Protein AF-A0A7C6ER08-F1 (afdb_monomer_lite)

pLDDT: mean 78.77, std 17.39, range [44.28, 97.62]

Foldseek 3Di:
DDPVVVVVVVVVVVVVVVVVVPDDPDPLLVVLVVVVVVLVVQVFPFPVVPVCCVCPVVNWDWQDKDKCQDDDLVVQQVPFFQLDGDDSVRCCPVVVDGFIKMKIKTKDFPAKDWDWDFDQDPVRDGPDDTDTDIKTWMKMKIFMDGPRTTHDIDIDSIDIVCCCVVRSGPRD

Sequence (172 aa):
MDEKRLIFLFFLSILIFFWSLSCLPSPEIKQAKVYEAQLLSLQPEPEGKVLPLVEKEWKFELLRVENIKEFSAQEIKALLPRGIRFSEEEIKTIFVEPGKYKVLVYLKEIGASAATTGEITDLGLSATKDTAYTVRHYSLIRLVFKEEKLIHSRVWPRLDSSQLAEGVIRLK

Radius of gyration: 22.82 Å; chains: 1; bounding box: 58×61×39 Å

Structure (mmCIF, N/CA/C/O backbone):
data_AF-A0A7C6ER08-F1
#
_entry.id   AF-A0A7C6ER08-F1
#
loop_
_atom_site.group_PDB
_atom_site.id
_atom_site.type_symbol
_atom_site.label_atom_id
_atom_site.label_alt_id
_atom_site.label_comp_id
_atom_site.label_asym_id
_atom_site.label_entity_id
_atom_site.label_seq_id
_atom_site.pdbx_PDB_ins_code
_atom_site.Cartn_x
_atom_site.Cartn_y
_atom_site.Cartn_z
_atom_site.occupancy
_atom_site.B_iso_or_equiv
_atom_site.auth_seq_id
_atom_site.auth_comp_id
_atom_site.auth_asym_id
_atom_site.auth_atom_id
_atom_site.pdbx_PDB_model_num
ATOM 1 N N . MET A 1 1 ? 40.226 43.084 -10.248 1.00 54.31 1 MET A N 1
ATOM 2 C CA . MET A 1 1 ? 39.712 41.712 -10.048 1.00 54.31 1 MET A CA 1
ATOM 3 C C . MET A 1 1 ? 40.584 40.807 -10.900 1.00 54.31 1 MET A C 1
ATOM 5 O O . MET A 1 1 ? 40.591 40.998 -12.106 1.00 54.31 1 MET A O 1
ATOM 9 N N . ASP A 1 2 ? 41.407 39.956 -10.283 1.00 63.72 2 ASP A N 1
ATOM 10 C CA . ASP A 1 2 ? 42.467 39.221 -10.989 1.00 63.72 2 ASP A CA 1
ATOM 11 C C . ASP A 1 2 ? 41.914 38.125 -11.904 1.00 63.72 2 ASP A C 1
ATOM 13 O O . ASP A 1 2 ? 41.108 37.295 -11.483 1.00 63.72 2 ASP A O 1
ATOM 17 N N . GLU A 1 3 ? 42.418 38.080 -13.135 1.00 67.62 3 GLU A N 1
ATOM 18 C CA . GLU A 1 3 ? 42.051 37.138 -14.202 1.00 67.62 3 GLU A CA 1
ATOM 19 C C . GLU A 1 3 ? 42.133 35.664 -13.746 1.00 67.62 3 GLU A C 1
ATOM 21 O O . GLU A 1 3 ? 41.277 34.839 -14.064 1.00 67.62 3 GLU A O 1
ATOM 26 N N . LYS A 1 4 ? 43.093 35.353 -12.864 1.00 68.88 4 LYS A N 1
ATOM 27 C CA . LYS A 1 4 ? 43.274 34.024 -12.253 1.00 68.88 4 LYS A CA 1
ATOM 28 C C . LYS A 1 4 ? 42.121 33.613 -11.327 1.00 68.88 4 LYS A C 1
ATOM 30 O O . LYS A 1 4 ? 41.791 32.432 -11.254 1.00 68.88 4 LYS A O 1
ATOM 35 N N . ARG A 1 5 ? 41.486 34.568 -10.634 1.00 64.75 5 ARG A N 1
ATOM 36 C CA . ARG A 1 5 ? 40.320 34.300 -9.770 1.00 64.75 5 ARG A CA 1
ATOM 37 C C . ARG A 1 5 ? 39.063 34.034 -10.594 1.00 64.75 5 ARG A C 1
ATOM 39 O O . ARG A 1 5 ? 38.247 33.216 -10.186 1.00 64.75 5 ARG A O 1
ATOM 46 N N . LEU A 1 6 ? 38.936 34.674 -11.758 1.00 65.75 6 LEU A N 1
ATOM 47 C CA . LEU A 1 6 ? 37.810 34.461 -12.668 1.00 65.75 6 LEU A CA 1
ATOM 48 C C . LEU A 1 6 ? 37.833 33.043 -13.260 1.00 65.75 6 LEU A C 1
ATOM 50 O O . LEU A 1 6 ? 36.817 32.354 -13.252 1.00 65.75 6 LEU A O 1
ATOM 54 N N . ILE A 1 7 ? 39.014 32.580 -13.685 1.00 71.75 7 ILE A N 1
ATOM 55 C CA . ILE A 1 7 ? 39.216 31.229 -14.229 1.00 71.75 7 ILE A CA 1
ATOM 56 C C . ILE A 1 7 ? 38.956 30.165 -13.153 1.00 71.75 7 ILE A C 1
ATOM 58 O O . ILE A 1 7 ? 38.250 29.192 -13.406 1.00 71.75 7 ILE A O 1
ATOM 62 N N . PHE A 1 8 ? 39.454 30.365 -11.928 1.00 72.38 8 PHE A N 1
ATOM 63 C CA . PHE A 1 8 ? 39.222 29.435 -10.818 1.00 72.38 8 PHE A CA 1
ATOM 64 C C . PHE A 1 8 ? 37.732 29.304 -10.456 1.00 72.38 8 PHE A C 1
ATOM 66 O O . PHE A 1 8 ? 37.236 28.192 -10.280 1.00 72.38 8 PHE A O 1
ATOM 73 N N . LEU A 1 9 ? 36.997 30.422 -10.403 1.00 69.06 9 LEU A N 1
ATOM 74 C CA . LEU A 1 9 ? 35.551 30.415 -10.148 1.00 69.06 9 LEU A CA 1
ATOM 75 C C . LEU A 1 9 ? 34.769 29.738 -11.284 1.00 69.06 9 LEU A C 1
ATOM 77 O O . LEU A 1 9 ? 33.803 29.023 -11.020 1.00 69.06 9 LEU A O 1
ATOM 81 N N . PHE A 1 10 ? 35.215 29.898 -12.532 1.00 70.25 10 PHE A N 1
ATOM 82 C CA . PHE A 1 10 ? 34.612 29.240 -13.689 1.00 70.25 10 PHE A CA 1
ATOM 83 C C . PHE A 1 10 ? 34.783 27.713 -13.629 1.00 70.25 10 PHE A C 1
ATOM 85 O O . PHE A 1 10 ? 33.795 26.985 -13.726 1.00 70.25 10 PHE A O 1
ATOM 92 N N . PHE A 1 11 ? 35.994 27.214 -13.351 1.00 70.06 11 PHE A N 1
ATOM 93 C CA . PHE A 1 11 ? 36.241 25.775 -13.184 1.00 70.06 11 PHE A CA 1
ATOM 94 C C . PHE A 1 11 ? 35.502 25.176 -11.979 1.00 70.06 11 PHE A C 1
ATOM 96 O O . PHE A 1 11 ? 34.956 24.079 -12.088 1.00 70.06 11 PHE A O 1
ATOM 103 N N . LEU A 1 12 ? 35.414 25.903 -10.859 1.00 70.81 12 LEU A N 1
ATOM 104 C CA . LEU A 1 12 ? 34.654 25.468 -9.684 1.00 70.81 12 LEU A CA 1
ATOM 105 C C . LEU A 1 12 ? 33.152 25.350 -9.996 1.00 70.81 12 LEU A C 1
ATOM 107 O O . LEU A 1 12 ? 32.513 24.385 -9.582 1.00 70.81 12 LEU A O 1
ATOM 111 N N . SER A 1 13 ? 32.597 26.282 -10.781 1.00 65.62 13 SER A N 1
ATOM 112 C CA . SER A 1 13 ? 31.192 26.233 -11.208 1.00 65.62 13 SER A CA 1
ATOM 113 C C . SER A 1 13 ? 30.892 25.044 -12.129 1.00 65.62 13 SER A C 1
ATOM 115 O O . SER A 1 13 ? 29.871 24.382 -11.955 1.00 65.62 13 SER A O 1
ATOM 117 N N . ILE A 1 14 ? 31.813 24.704 -13.040 1.00 64.62 14 ILE A N 1
ATOM 118 C CA . ILE A 1 14 ? 31.691 23.541 -13.932 1.00 64.62 14 ILE A CA 1
ATOM 119 C C . ILE A 1 14 ? 31.772 22.240 -13.126 1.00 64.62 14 ILE A C 1
ATOM 121 O O . ILE A 1 14 ? 30.984 21.326 -13.358 1.00 64.62 14 ILE A O 1
ATOM 125 N N . LEU A 1 15 ? 32.666 22.165 -12.137 1.00 59.47 15 LEU A N 1
ATOM 126 C CA . LEU A 1 15 ? 32.810 20.985 -11.281 1.00 59.47 15 LEU A CA 1
ATOM 127 C C . LEU A 1 15 ? 31.540 20.723 -10.446 1.00 59.47 15 LEU A C 1
ATOM 129 O O . LEU A 1 15 ? 31.085 19.584 -10.352 1.00 59.47 15 LEU A O 1
ATOM 133 N N . ILE A 1 16 ? 30.921 21.779 -9.904 1.00 59.28 16 ILE A N 1
ATOM 134 C CA . ILE A 1 16 ? 29.646 21.703 -9.164 1.00 59.28 16 ILE A CA 1
ATOM 135 C C . ILE A 1 16 ? 28.483 21.322 -10.102 1.00 59.28 16 ILE A C 1
ATOM 137 O O . ILE A 1 16 ? 27.582 20.566 -9.723 1.00 59.28 16 ILE A O 1
ATOM 141 N N . PHE A 1 17 ? 28.514 21.787 -11.353 1.00 54.84 17 PHE A N 1
ATOM 142 C CA . PHE A 1 17 ? 27.508 21.446 -12.360 1.00 54.84 17 PHE A CA 1
ATOM 143 C C . PHE A 1 17 ? 27.593 19.968 -12.788 1.00 54.84 17 PHE A C 1
ATOM 145 O O . PHE A 1 17 ? 26.574 19.287 -12.880 1.00 54.84 17 PHE A O 1
ATOM 152 N N . PHE A 1 18 ? 28.801 19.417 -12.945 1.00 53.66 18 PHE A N 1
ATOM 153 C CA . PHE A 1 18 ? 28.992 17.989 -13.236 1.00 53.66 18 PHE A CA 1
ATOM 154 C C . PHE A 1 18 ? 28.652 17.074 -12.047 1.00 53.66 18 PHE A C 1
ATOM 156 O O . PHE A 1 18 ? 28.148 15.966 -12.244 1.00 53.66 18 PHE A O 1
ATOM 163 N N . TRP A 1 19 ? 28.846 17.538 -10.808 1.00 46.78 19 TRP A N 1
ATOM 164 C CA . TRP A 1 19 ? 28.430 16.793 -9.612 1.00 46.78 19 TRP A CA 1
ATOM 165 C C . TRP A 1 19 ? 26.909 16.733 -9.424 1.00 46.78 19 TRP A C 1
ATOM 167 O O . TRP A 1 19 ? 26.396 15.737 -8.918 1.00 46.78 19 TRP A O 1
ATOM 177 N N . SER A 1 20 ? 26.166 17.743 -9.881 1.00 45.75 20 SER A N 1
ATOM 178 C CA . SER A 1 20 ? 24.700 17.767 -9.760 1.00 45.75 20 SER A CA 1
ATOM 179 C C . SER A 1 20 ? 23.959 17.015 -10.877 1.00 45.75 20 SER A C 1
ATOM 181 O O . SER A 1 20 ? 22.818 16.601 -10.667 1.00 45.75 20 SER A O 1
ATOM 183 N N . LEU A 1 21 ? 24.594 16.749 -12.026 1.00 47.94 21 LEU A N 1
ATOM 184 C CA . LEU A 1 21 ? 23.986 15.957 -13.111 1.00 47.94 21 LEU A CA 1
ATOM 185 C C . LEU A 1 21 ? 23.957 14.440 -12.847 1.00 47.94 21 LEU A C 1
ATOM 187 O O . LEU A 1 21 ? 23.163 13.730 -13.462 1.00 47.94 21 LEU A O 1
ATOM 191 N N . SER A 1 22 ? 24.776 13.938 -11.920 1.00 44.28 22 SER A N 1
ATOM 192 C CA . SER A 1 22 ? 24.941 12.493 -11.678 1.00 44.28 22 SER A CA 1
ATOM 193 C C . SER A 1 22 ? 23.855 11.862 -10.790 1.00 44.28 22 SER A C 1
ATOM 195 O O . SER A 1 22 ? 23.951 10.688 -10.448 1.00 44.28 22 SER A O 1
ATOM 197 N N . CYS A 1 23 ? 22.816 12.611 -10.405 1.00 49.84 23 CYS A N 1
ATOM 198 C CA . CYS A 1 23 ? 21.791 12.135 -9.468 1.00 49.84 23 CYS A CA 1
ATOM 199 C C . CYS A 1 23 ? 20.363 12.484 -9.919 1.00 49.84 23 CYS A C 1
ATOM 201 O O . CYS A 1 23 ? 19.509 12.867 -9.119 1.00 49.84 23 CYS A O 1
ATOM 203 N N . LEU A 1 24 ? 20.084 12.387 -11.224 1.00 53.97 24 LEU A N 1
ATOM 204 C CA . LEU A 1 24 ? 18.708 12.438 -11.717 1.00 53.97 24 LEU A CA 1
ATOM 205 C C . LEU A 1 24 ? 18.005 11.125 -11.331 1.00 53.97 24 LEU A C 1
ATOM 207 O O . LEU A 1 24 ? 18.399 10.069 -11.826 1.00 53.97 24 LEU A O 1
ATOM 211 N N . PRO A 1 25 ? 16.974 11.156 -10.463 1.00 59.72 25 PRO A N 1
ATOM 212 C CA . PRO A 1 25 ? 16.245 9.947 -10.109 1.00 59.72 25 PRO A CA 1
ATOM 213 C C . PRO A 1 25 ? 15.624 9.353 -11.370 1.00 59.72 25 PRO A C 1
ATOM 215 O O . PRO A 1 25 ? 15.134 10.101 -12.230 1.00 59.72 25 PRO A O 1
ATOM 218 N N . SER A 1 26 ? 15.643 8.022 -11.468 1.00 67.94 26 SER A N 1
ATOM 219 C CA . SER A 1 26 ? 15.041 7.318 -12.598 1.00 67.94 26 SER A CA 1
ATOM 220 C C . SER A 1 26 ? 13.581 7.769 -12.784 1.00 67.94 26 SER A C 1
ATOM 222 O O . SER A 1 26 ? 12.917 8.143 -11.806 1.00 67.94 26 SER A O 1
ATOM 224 N N . PRO A 1 27 ? 13.053 7.769 -14.023 1.00 74.38 27 PRO A N 1
ATOM 225 C CA . PRO A 1 27 ? 11.665 8.155 -14.293 1.00 74.38 27 PRO A CA 1
ATOM 226 C C . PRO A 1 27 ? 10.652 7.434 -13.387 1.00 74.38 27 PRO A C 1
ATOM 228 O O . PRO A 1 27 ? 9.697 8.041 -12.909 1.00 74.38 27 PRO A O 1
ATOM 231 N N . GLU A 1 28 ? 10.936 6.171 -13.070 1.00 72.50 28 GLU A N 1
ATOM 232 C CA . GLU A 1 28 ? 10.194 5.312 -12.142 1.00 72.50 28 GLU A CA 1
ATOM 233 C C . GLU A 1 28 ? 10.067 5.926 -10.737 1.00 72.50 28 GLU A C 1
ATOM 235 O O . GLU A 1 28 ? 8.967 6.043 -10.195 1.00 72.50 28 GLU A O 1
ATOM 240 N N . ILE A 1 29 ? 11.181 6.393 -10.163 1.00 74.69 29 ILE A N 1
ATOM 241 C CA . ILE A 1 29 ? 11.210 7.013 -8.830 1.00 74.69 29 ILE A CA 1
ATOM 242 C C . ILE A 1 29 ? 10.439 8.337 -8.836 1.00 74.69 29 ILE A C 1
ATOM 244 O O . ILE A 1 29 ? 9.749 8.655 -7.867 1.00 74.69 29 ILE A O 1
ATOM 248 N N . LYS A 1 30 ? 10.524 9.115 -9.923 1.00 82.25 30 LYS A N 1
ATOM 249 C CA . LYS A 1 30 ? 9.749 10.360 -10.056 1.00 82.25 30 LYS A CA 1
ATOM 250 C C . LYS A 1 30 ? 8.249 10.076 -10.078 1.00 82.25 30 LYS A C 1
ATOM 252 O O . LYS A 1 30 ? 7.499 10.756 -9.386 1.00 82.25 30 LYS A O 1
ATOM 257 N N . GLN A 1 31 ? 7.820 9.062 -10.824 1.00 85.75 31 GLN A N 1
ATOM 258 C CA . GLN A 1 31 ? 6.411 8.693 -10.920 1.00 85.75 31 GLN A CA 1
ATOM 259 C C . GLN A 1 31 ? 5.861 8.142 -9.598 1.00 85.75 31 GLN A C 1
ATOM 261 O O . GLN A 1 31 ? 4.764 8.511 -9.189 1.00 85.75 31 GLN A O 1
ATOM 266 N N . ALA A 1 32 ? 6.638 7.333 -8.879 1.00 86.38 32 ALA A N 1
ATOM 267 C CA . ALA A 1 32 ? 6.243 6.839 -7.564 1.00 86.38 32 ALA A CA 1
ATOM 268 C C . ALA A 1 32 ? 5.983 7.966 -6.551 1.00 86.38 32 ALA A C 1
ATOM 270 O O . ALA A 1 32 ? 5.011 7.901 -5.801 1.00 86.38 32 ALA A O 1
ATOM 271 N N . LYS A 1 33 ? 6.792 9.034 -6.583 1.00 87.69 33 LYS A N 1
ATOM 272 C CA . LYS A 1 33 ? 6.562 10.235 -5.764 1.00 87.69 33 LYS A CA 1
ATOM 273 C C . LYS A 1 33 ? 5.263 10.958 -6.125 1.00 87.69 33 LYS A C 1
ATOM 275 O O . LYS A 1 33 ? 4.625 11.524 -5.245 1.00 87.69 33 LYS A O 1
ATOM 280 N N . VAL A 1 34 ? 4.864 10.941 -7.399 1.00 91.12 34 VAL A N 1
ATOM 281 C CA . VAL A 1 34 ? 3.572 11.504 -7.828 1.00 91.12 34 VAL A CA 1
ATOM 282 C C . VAL A 1 34 ? 2.421 10.697 -7.231 1.00 91.12 34 VAL A C 1
ATOM 284 O O . VAL A 1 34 ? 1.520 11.296 -6.649 1.00 91.12 34 VAL A O 1
ATOM 287 N N . TYR A 1 35 ? 2.479 9.361 -7.294 1.00 93.81 35 TYR A N 1
ATOM 288 C CA . TYR A 1 35 ? 1.467 8.508 -6.658 1.00 93.81 35 TYR A CA 1
ATOM 289 C C . TYR A 1 35 ? 1.394 8.752 -5.150 1.00 93.81 35 TYR A C 1
ATOM 291 O O . TYR A 1 35 ? 0.305 8.892 -4.603 1.00 93.81 35 TYR A O 1
ATOM 299 N N . GLU A 1 36 ? 2.544 8.845 -4.481 1.00 93.88 36 GLU A N 1
ATOM 300 C CA . GLU A 1 36 ? 2.619 9.109 -3.043 1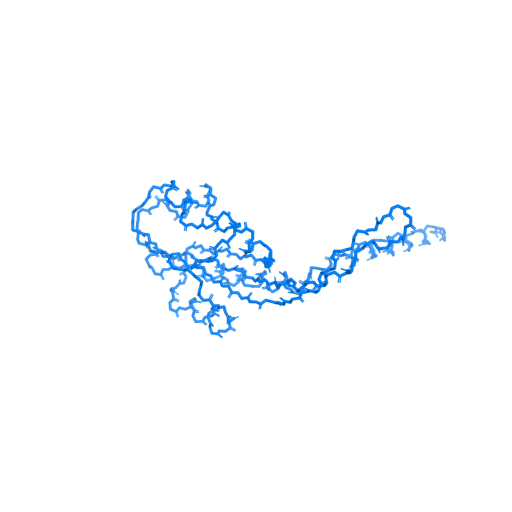.00 93.88 36 GLU A CA 1
ATOM 301 C C . GLU A 1 36 ? 1.976 10.452 -2.676 1.00 93.88 36 GLU A C 1
ATOM 303 O O . GLU A 1 36 ? 1.097 10.495 -1.817 1.00 93.88 36 GLU A O 1
ATOM 308 N N . ALA A 1 37 ? 2.338 11.535 -3.370 1.00 94.25 37 ALA A N 1
ATOM 309 C CA . ALA A 1 37 ? 1.770 12.860 -3.129 1.00 94.25 37 ALA A CA 1
ATOM 310 C C . ALA A 1 37 ? 0.253 12.901 -3.381 1.00 94.25 37 ALA A C 1
ATOM 312 O O . ALA A 1 37 ? -0.494 13.490 -2.598 1.00 94.25 37 ALA A O 1
ATOM 313 N N . GLN A 1 38 ? -0.217 12.248 -4.448 1.00 94.62 38 GLN A N 1
ATOM 314 C CA . GLN A 1 38 ? -1.643 12.185 -4.763 1.00 94.62 38 GLN A CA 1
ATOM 315 C C . GLN A 1 38 ? -2.414 11.370 -3.722 1.00 94.62 38 GLN A C 1
ATOM 317 O O . GLN A 1 38 ? -3.446 11.832 -3.242 1.00 94.62 38 GLN A O 1
ATOM 322 N N . LEU A 1 39 ? -1.902 10.212 -3.300 1.00 96.31 39 LEU A N 1
ATOM 323 C CA . LEU A 1 39 ? -2.538 9.404 -2.256 1.00 96.31 39 LEU A CA 1
ATOM 324 C C . LEU A 1 39 ? -2.568 10.116 -0.902 1.00 96.31 39 LEU A C 1
ATOM 326 O O . LEU A 1 39 ? -3.569 10.013 -0.200 1.00 96.31 39 LEU A O 1
ATOM 330 N N . LEU A 1 40 ? -1.522 10.872 -0.554 1.00 94.94 40 LEU A N 1
ATOM 331 C CA . LEU A 1 40 ? -1.521 11.722 0.639 1.00 94.94 40 LEU A CA 1
ATOM 332 C C . LEU A 1 40 ? -2.596 12.813 0.556 1.00 94.94 40 LEU A C 1
ATOM 334 O O . LEU A 1 40 ? -3.302 13.045 1.531 1.00 94.94 40 LEU A O 1
ATOM 338 N N . SER A 1 41 ? -2.780 13.441 -0.612 1.00 94.69 41 SER A N 1
ATOM 339 C CA . SER A 1 41 ? -3.834 14.452 -0.810 1.00 94.69 41 SER A CA 1
ATOM 340 C C . SER A 1 41 ? -5.258 13.885 -0.767 1.00 94.69 41 SER A C 1
ATOM 342 O O . SER A 1 41 ? -6.210 14.628 -0.552 1.00 94.69 41 SER A O 1
ATOM 344 N N . LEU A 1 42 ? -5.403 12.570 -0.952 1.00 94.69 42 LEU A N 1
ATOM 345 C CA . LEU A 1 42 ? -6.672 11.850 -0.876 1.00 94.69 42 LEU A CA 1
ATOM 346 C C . LEU A 1 42 ? -6.947 11.302 0.530 1.00 94.69 42 LEU A C 1
ATOM 348 O O . LEU A 1 42 ? -7.826 10.465 0.695 1.00 94.69 42 LEU A O 1
ATOM 352 N N . GLN A 1 43 ? -6.212 11.723 1.557 1.00 94.81 43 GLN A N 1
ATOM 353 C CA . GLN A 1 43 ? -6.513 11.355 2.938 1.00 94.81 43 GLN A CA 1
ATOM 354 C C . GLN A 1 43 ? -7.286 12.500 3.618 1.00 94.81 43 GLN A C 1
ATOM 356 O O . GLN A 1 43 ? -6.734 13.597 3.710 1.00 94.81 43 GLN A O 1
ATOM 361 N N . PRO A 1 44 ? -8.527 12.300 4.123 1.00 95.25 44 PRO A N 1
ATOM 362 C CA . PRO A 1 44 ? -9.326 11.070 4.161 1.00 95.25 44 PRO A CA 1
ATOM 363 C C . PRO A 1 44 ? -10.488 11.037 3.146 1.00 95.25 44 PRO A C 1
ATOM 365 O O . PRO A 1 44 ? -11.604 11.468 3.437 1.00 95.25 44 PRO A O 1
ATOM 368 N N . GLU A 1 45 ? -10.259 10.457 1.972 1.00 97.56 45 GLU A N 1
ATOM 369 C CA . GLU A 1 45 ? -11.272 10.237 0.931 1.00 97.56 45 GLU A CA 1
ATOM 370 C C . GLU A 1 45 ? -11.829 8.804 0.965 1.00 97.56 45 GLU A C 1
ATOM 372 O O . GLU A 1 45 ? -11.152 7.880 1.432 1.00 97.56 45 GLU A O 1
ATOM 377 N N . PRO A 1 46 ? -13.063 8.584 0.475 1.00 96.94 46 PRO A N 1
ATOM 378 C CA . PRO A 1 46 ? -13.692 7.271 0.490 1.00 96.94 46 PRO A CA 1
ATOM 379 C C . PRO A 1 46 ? -13.077 6.308 -0.532 1.00 96.94 46 PRO A C 1
ATOM 381 O O . PRO A 1 46 ? -12.592 6.711 -1.595 1.00 96.94 46 PRO A O 1
ATOM 384 N N . GLU A 1 47 ? -13.199 5.010 -0.251 1.00 94.62 47 GLU A N 1
ATOM 385 C CA . GLU A 1 47 ? -12.749 3.912 -1.117 1.00 94.62 47 GLU A CA 1
ATOM 386 C C . GLU A 1 47 ? -13.222 4.084 -2.571 1.00 94.62 47 GLU A C 1
ATOM 388 O O . GLU A 1 47 ? -12.425 3.985 -3.504 1.00 94.62 47 GLU A O 1
ATOM 393 N N . GLY A 1 48 ? -14.491 4.459 -2.767 1.00 94.56 48 GLY A N 1
ATOM 394 C CA . GLY A 1 48 ? -15.085 4.662 -4.092 1.00 94.56 48 GLY A CA 1
ATOM 395 C C . GLY A 1 48 ? -14.439 5.766 -4.941 1.00 94.56 48 GLY A C 1
ATOM 396 O O . GLY A 1 48 ? -14.635 5.773 -6.153 1.00 94.56 48 GLY A O 1
ATOM 397 N N . LYS A 1 49 ? -13.658 6.676 -4.345 1.00 94.94 49 LYS A N 1
ATOM 398 C CA . LYS A 1 49 ? -12.881 7.702 -5.064 1.00 94.94 49 LYS A CA 1
ATOM 399 C C . LYS A 1 49 ? -11.433 7.267 -5.282 1.00 94.94 49 LYS A C 1
ATOM 401 O O . LYS A 1 49 ? -10.867 7.521 -6.340 1.00 94.94 49 LYS A O 1
ATOM 406 N N . VAL A 1 50 ? -10.840 6.601 -4.291 1.00 96.50 50 VAL A N 1
ATOM 407 C CA . VAL A 1 50 ? -9.423 6.213 -4.311 1.00 96.50 50 VAL A CA 1
ATOM 408 C C . VAL A 1 50 ? -9.174 5.015 -5.229 1.00 96.50 50 VAL A C 1
ATOM 410 O O . VAL A 1 50 ? -8.225 5.035 -6.011 1.00 96.50 50 VAL A O 1
ATOM 413 N N . LEU A 1 51 ? -10.007 3.972 -5.172 1.00 96.69 51 LEU A N 1
ATOM 414 C CA . LEU A 1 51 ? -9.735 2.741 -5.923 1.00 96.69 51 LEU A CA 1
ATOM 415 C C . LEU A 1 51 ? -9.828 2.900 -7.443 1.00 96.69 51 LEU A C 1
ATOM 417 O O . LEU A 1 51 ? -8.934 2.397 -8.118 1.00 96.69 51 LEU A O 1
ATOM 421 N N . PRO A 1 52 ? -10.806 3.627 -8.024 1.00 96.56 52 PRO A N 1
ATOM 422 C CA . PRO A 1 52 ? -10.836 3.831 -9.472 1.00 96.56 52 PRO A CA 1
ATOM 423 C C . PRO A 1 52 ? -9.575 4.514 -10.009 1.00 96.56 52 PRO A C 1
ATOM 425 O O . PRO A 1 52 ? -9.096 4.148 -11.081 1.00 96.56 52 PRO A O 1
ATOM 428 N N . LEU A 1 53 ? -9.011 5.457 -9.250 1.00 96.12 53 LEU A N 1
ATOM 429 C CA . LEU A 1 53 ? -7.755 6.118 -9.593 1.00 96.12 53 LEU A CA 1
ATOM 430 C C . LEU A 1 53 ? -6.597 5.108 -9.631 1.00 96.12 53 LEU A C 1
ATOM 432 O O . LEU A 1 53 ? -5.861 5.036 -10.613 1.00 96.12 53 LEU A O 1
ATOM 436 N N . VAL A 1 54 ? -6.470 4.272 -8.599 1.00 96.31 54 VAL A N 1
ATOM 437 C CA . VAL A 1 54 ? -5.390 3.278 -8.497 1.00 96.31 54 VAL A CA 1
ATOM 438 C C . VAL A 1 54 ? -5.537 2.166 -9.545 1.00 96.31 54 VAL A C 1
ATOM 440 O O . VAL A 1 54 ? -4.578 1.834 -10.244 1.00 96.31 54 VAL A O 1
ATOM 443 N N . GLU A 1 55 ? -6.739 1.617 -9.696 1.00 95.88 55 GLU A N 1
ATOM 444 C CA . GLU A 1 55 ? -7.005 0.436 -10.523 1.00 95.88 55 GLU A CA 1
ATOM 445 C C . GLU A 1 55 ? -7.188 0.766 -12.005 1.00 95.88 55 GLU A C 1
ATOM 447 O O . GLU A 1 55 ? -6.674 0.055 -12.865 1.00 95.88 55 GLU A O 1
ATOM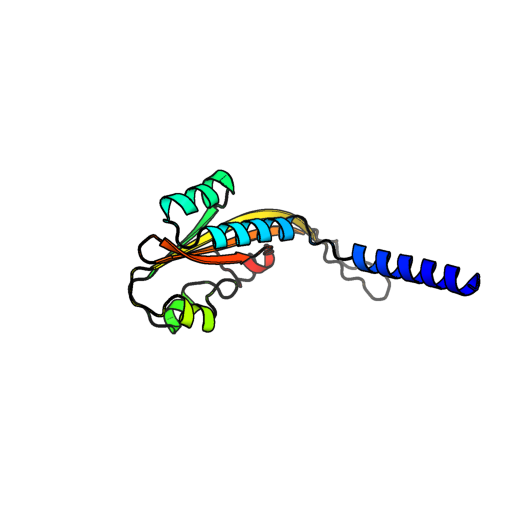 452 N N . LYS A 1 56 ? -7.916 1.839 -12.337 1.00 93.38 56 LYS A N 1
ATOM 453 C CA . LYS A 1 56 ? -8.283 2.144 -13.730 1.00 93.38 56 LYS A CA 1
ATOM 454 C C . LYS A 1 56 ? -7.343 3.157 -14.356 1.00 93.38 56 LYS A C 1
ATOM 456 O O . LYS A 1 56 ? -6.848 2.929 -15.459 1.00 93.38 56 LYS A O 1
ATOM 461 N N . GLU A 1 57 ? -7.093 4.267 -13.667 1.00 93.38 57 GLU A N 1
ATOM 462 C CA . GLU A 1 57 ? -6.254 5.335 -14.218 1.00 93.38 57 GLU A CA 1
ATOM 463 C C . GLU A 1 57 ? -4.774 4.957 -14.150 1.00 93.38 57 GLU A C 1
ATOM 465 O O . GLU A 1 57 ? -4.059 5.029 -15.152 1.00 93.38 57 GLU A O 1
ATOM 470 N N . TRP A 1 58 ? -4.309 4.493 -12.988 1.00 94.38 58 TRP A N 1
ATOM 471 C CA . TRP A 1 58 ? -2.911 4.109 -12.804 1.00 94.38 58 TRP A CA 1
ATOM 472 C C . TRP A 1 58 ? -2.625 2.659 -13.182 1.00 94.38 58 TRP A C 1
ATOM 474 O O . TRP A 1 58 ? -1.450 2.323 -13.349 1.00 94.38 58 TRP A O 1
ATOM 484 N N . LYS A 1 59 ? -3.659 1.835 -13.400 1.00 94.06 59 LYS A N 1
ATOM 485 C CA . LYS A 1 59 ? -3.547 0.437 -13.849 1.00 94.06 59 LYS A CA 1
ATOM 486 C C . LYS A 1 59 ? -2.721 -0.434 -12.903 1.00 94.06 59 LYS A C 1
ATOM 488 O O . LYS A 1 59 ? -1.903 -1.234 -13.351 1.00 94.06 59 LYS A O 1
ATOM 493 N N . PHE A 1 60 ? -2.873 -0.224 -11.600 1.00 94.00 60 PHE A N 1
ATOM 494 C CA . PHE A 1 60 ? -2.346 -1.160 -10.620 1.00 94.00 60 PHE A CA 1
ATOM 495 C C . PHE A 1 60 ? -3.283 -2.359 -10.478 1.00 94.00 60 PHE A C 1
ATOM 497 O O . PHE A 1 60 ? -4.503 -2.213 -10.448 1.00 94.00 60 PHE A O 1
ATOM 504 N N . GLU A 1 61 ? -2.698 -3.538 -10.328 1.00 92.69 61 GLU A N 1
ATOM 505 C CA . GLU A 1 61 ? -3.418 -4.783 -10.105 1.00 92.69 61 GLU A CA 1
ATOM 506 C C . GLU A 1 61 ? -3.513 -5.072 -8.610 1.00 92.69 61 GLU A C 1
ATOM 508 O O . GLU A 1 61 ? -2.541 -4.915 -7.864 1.00 92.69 61 GLU A O 1
ATOM 513 N N . LEU A 1 62 ? -4.699 -5.479 -8.157 1.00 93.25 62 LEU A N 1
ATOM 514 C CA . LEU A 1 62 ? -4.919 -5.846 -6.766 1.00 93.25 62 LEU A CA 1
ATOM 515 C C . LEU A 1 62 ? -4.208 -7.162 -6.461 1.00 93.25 62 LEU A C 1
ATOM 517 O O . LEU A 1 62 ? -4.493 -8.194 -7.061 1.00 93.25 62 LEU A O 1
ATOM 521 N N . LEU A 1 63 ? -3.314 -7.119 -5.482 1.00 89.69 63 LEU A N 1
ATOM 522 C CA . LEU A 1 63 ? -2.482 -8.247 -5.099 1.00 89.69 63 LEU A CA 1
ATOM 523 C C . LEU A 1 63 ? -2.960 -8.922 -3.813 1.00 89.69 63 LEU A C 1
ATOM 525 O O . LEU A 1 63 ? -2.835 -10.135 -3.662 1.00 89.69 63 LEU A O 1
ATOM 529 N N . ARG A 1 64 ? -3.460 -8.144 -2.849 1.00 89.81 64 ARG A N 1
ATOM 530 C CA . ARG A 1 64 ? -3.903 -8.668 -1.551 1.00 89.81 64 ARG A CA 1
ATOM 531 C C . ARG A 1 64 ? -4.955 -7.775 -0.914 1.00 89.81 64 ARG A C 1
ATOM 533 O O . ARG A 1 64 ? -4.858 -6.552 -0.986 1.00 89.81 64 ARG A O 1
ATOM 540 N N . VAL A 1 65 ? -5.899 -8.414 -0.229 1.00 93.50 65 VAL A N 1
ATOM 541 C CA . VAL A 1 65 ? -6.939 -7.779 0.583 1.00 93.50 65 VAL A CA 1
ATOM 542 C C . VAL A 1 65 ? -6.917 -8.408 1.966 1.00 93.50 65 VAL A C 1
ATOM 544 O O . VAL A 1 65 ? -7.063 -9.620 2.080 1.00 93.50 65 VAL A O 1
ATOM 547 N N . GLU A 1 66 ? -6.788 -7.593 3.005 1.00 92.81 66 GLU A N 1
ATOM 548 C CA . GLU A 1 66 ? -6.919 -8.035 4.394 1.00 92.81 66 GLU A CA 1
ATOM 549 C C . GLU A 1 66 ? -7.975 -7.177 5.090 1.00 92.81 66 GLU A C 1
ATOM 551 O O . GLU A 1 66 ? -7.883 -5.949 5.095 1.00 92.81 66 GLU A O 1
ATOM 556 N N . ASN A 1 67 ? -8.982 -7.813 5.684 1.00 92.69 67 ASN A N 1
ATOM 557 C CA . ASN A 1 67 ? -10.002 -7.127 6.475 1.00 92.69 67 ASN A CA 1
ATOM 558 C C . ASN A 1 67 ? -9.722 -7.380 7.956 1.00 92.69 67 ASN A C 1
ATOM 560 O O . ASN A 1 67 ? -9.755 -8.519 8.418 1.00 92.69 67 ASN A O 1
ATOM 564 N N . ILE A 1 68 ? -9.458 -6.314 8.698 1.00 89.31 68 ILE A N 1
ATOM 565 C CA . ILE A 1 68 ? -9.058 -6.340 10.101 1.00 89.31 68 ILE A CA 1
ATOM 566 C C . ILE A 1 68 ? -10.220 -5.794 10.926 1.00 89.31 68 ILE A C 1
ATOM 568 O O . ILE A 1 68 ? -10.642 -4.654 10.739 1.00 89.31 68 ILE A O 1
ATOM 572 N N . LYS A 1 69 ? -10.758 -6.623 11.822 1.00 77.81 69 LYS A N 1
ATOM 573 C CA . LYS A 1 69 ? -11.820 -6.217 12.753 1.00 77.81 69 LYS A CA 1
ATOM 574 C C . LYS A 1 69 ? -11.250 -5.964 14.143 1.00 77.81 69 LYS A C 1
ATOM 576 O O . LYS A 1 69 ? -11.446 -4.886 14.679 1.00 77.81 69 LYS A O 1
ATOM 581 N N . GLU A 1 70 ? -10.503 -6.927 14.677 1.00 67.69 70 GLU A N 1
ATOM 582 C CA . GLU A 1 70 ? -9.819 -6.837 15.969 1.00 67.69 70 GLU A CA 1
ATOM 583 C C . GLU A 1 70 ? -8.612 -7.779 15.935 1.00 67.69 70 GLU A C 1
ATOM 585 O O . GLU A 1 70 ? -8.799 -8.970 15.709 1.00 67.69 70 GLU A O 1
ATOM 590 N N . PHE A 1 71 ? -7.395 -7.258 16.112 1.00 69.50 71 PHE A N 1
ATOM 591 C CA . PHE A 1 71 ? -6.163 -8.051 16.201 1.00 69.50 71 PHE A CA 1
ATOM 592 C C . PHE A 1 71 ? -5.119 -7.319 17.050 1.00 69.50 71 PHE A C 1
ATOM 594 O O . PHE A 1 71 ? -5.086 -6.089 17.114 1.00 69.50 71 PHE A O 1
ATOM 601 N N . SER A 1 72 ? -4.239 -8.084 17.685 1.00 78.94 72 SER A N 1
ATOM 602 C CA . SER A 1 72 ? -3.074 -7.579 18.407 1.00 78.94 72 SER A CA 1
ATOM 603 C C . SER A 1 72 ? -2.009 -7.016 17.453 1.00 78.94 72 SER A C 1
ATOM 605 O O . SER A 1 72 ? -1.922 -7.382 16.279 1.00 78.94 72 SER A O 1
ATOM 607 N N . ALA A 1 73 ? -1.115 -6.165 17.966 1.00 81.38 73 ALA A N 1
ATOM 608 C CA . ALA A 1 73 ? -0.006 -5.618 17.177 1.00 81.38 73 ALA A CA 1
ATOM 609 C C . ALA A 1 73 ? 0.890 -6.708 16.548 1.00 81.38 73 ALA A C 1
ATOM 611 O O . ALA A 1 73 ? 1.424 -6.522 15.453 1.00 81.38 73 ALA A O 1
ATOM 612 N N . GLN A 1 74 ? 1.048 -7.857 17.216 1.00 83.62 74 GLN A N 1
ATOM 613 C CA . GLN A 1 74 ? 1.824 -8.984 16.688 1.00 83.62 74 GLN A CA 1
ATOM 614 C C . GLN A 1 74 ? 1.164 -9.611 15.459 1.00 83.62 74 GLN A C 1
ATOM 616 O O . GLN A 1 74 ? 1.852 -9.888 14.476 1.00 83.62 74 GLN A O 1
ATOM 621 N N . GLU A 1 75 ? -0.154 -9.781 15.487 1.00 85.50 75 GLU A N 1
ATOM 622 C CA . GLU A 1 75 ? -0.915 -10.309 14.355 1.00 85.50 75 GLU A CA 1
ATOM 623 C C . GLU A 1 75 ? -0.862 -9.341 13.170 1.00 85.50 75 GLU A C 1
ATOM 625 O O . GLU A 1 75 ? -0.531 -9.764 12.064 1.00 85.50 75 GLU A O 1
ATOM 630 N N . ILE A 1 76 ? -1.039 -8.032 13.400 1.00 87.69 76 ILE A N 1
ATOM 631 C CA . ILE A 1 76 ? -0.938 -7.009 12.341 1.00 87.69 76 ILE A CA 1
ATOM 632 C C . ILE A 1 76 ? 0.442 -7.037 11.665 1.00 87.69 76 ILE A C 1
ATOM 634 O O . ILE A 1 76 ? 0.552 -6.946 10.440 1.00 87.69 76 ILE A O 1
ATOM 638 N N . LYS A 1 77 ? 1.514 -7.221 12.446 1.00 86.31 77 LYS A N 1
ATOM 639 C CA . LYS A 1 77 ? 2.889 -7.329 11.932 1.00 86.31 77 LYS A CA 1
ATOM 640 C C . LYS A 1 77 ? 3.108 -8.577 11.066 1.00 86.31 77 LYS A C 1
ATOM 642 O O . LYS A 1 77 ? 4.013 -8.573 10.227 1.00 86.31 77 LYS A O 1
ATOM 647 N N . ALA A 1 78 ? 2.318 -9.630 11.276 1.00 86.62 78 ALA A N 1
ATOM 648 C CA . ALA A 1 78 ? 2.405 -10.903 10.564 1.00 86.62 78 ALA A CA 1
ATOM 649 C C . ALA A 1 78 ? 1.485 -10.997 9.331 1.00 86.62 78 ALA A C 1
ATOM 651 O O . ALA A 1 78 ? 1.699 -11.881 8.504 1.00 86.62 78 ALA A O 1
ATOM 652 N N . LEU A 1 79 ? 0.509 -10.089 9.176 1.00 86.62 79 LEU A N 1
ATOM 653 C CA . LEU A 1 79 ? -0.446 -10.088 8.053 1.00 86.62 79 LEU A CA 1
ATOM 654 C C . LEU A 1 79 ? 0.230 -9.999 6.681 1.00 86.62 79 LEU A C 1
ATOM 656 O O . LEU A 1 79 ? -0.213 -10.606 5.709 1.00 86.62 79 LEU A O 1
ATOM 660 N N . LEU A 1 80 ? 1.293 -9.203 6.595 1.00 86.31 80 LEU A N 1
ATOM 661 C CA . LEU A 1 80 ? 1.957 -8.877 5.341 1.00 86.31 80 LEU A CA 1
ATOM 662 C C . LEU A 1 80 ? 3.381 -9.460 5.294 1.00 86.31 80 LEU A C 1
ATOM 664 O O . LEU A 1 80 ? 4.053 -9.549 6.327 1.00 86.31 80 LEU A O 1
ATOM 668 N N . PRO A 1 81 ? 3.889 -9.814 4.098 1.00 83.62 81 PRO A N 1
ATOM 669 C CA . PRO A 1 81 ? 5.271 -10.250 3.917 1.00 83.62 81 PRO A CA 1
ATOM 670 C C . PRO A 1 81 ? 6.295 -9.238 4.444 1.00 83.62 81 PRO A C 1
ATOM 672 O O . PRO A 1 81 ? 6.058 -8.029 4.434 1.00 83.62 81 PRO A O 1
ATOM 675 N N . ARG A 1 82 ? 7.479 -9.719 4.850 1.00 81.56 82 ARG A N 1
ATOM 676 C CA . ARG A 1 82 ? 8.521 -8.903 5.505 1.00 81.56 82 ARG A CA 1
ATOM 677 C C . ARG A 1 82 ? 8.883 -7.621 4.749 1.00 81.56 82 ARG A C 1
ATOM 679 O O . ARG A 1 82 ? 9.121 -6.619 5.415 1.00 81.56 82 ARG A O 1
ATOM 686 N N . GLY A 1 83 ? 8.911 -7.639 3.415 1.00 82.19 83 GLY A N 1
ATOM 687 C CA . GLY A 1 83 ? 9.258 -6.462 2.606 1.00 82.19 83 GLY A CA 1
ATOM 688 C C . GLY A 1 83 ? 8.212 -5.339 2.609 1.00 82.19 83 GLY A C 1
ATOM 689 O O . GLY A 1 83 ? 8.550 -4.195 2.317 1.00 82.19 83 GLY A O 1
ATOM 690 N N . ILE A 1 84 ? 6.958 -5.649 2.958 1.00 87.56 84 ILE A N 1
ATOM 691 C CA . ILE A 1 84 ? 5.817 -4.720 2.859 1.00 87.56 84 ILE A CA 1
ATOM 692 C C . ILE A 1 84 ? 4.940 -4.688 4.117 1.00 87.56 84 ILE A C 1
ATOM 694 O O . ILE A 1 84 ? 3.840 -4.132 4.099 1.00 87.56 84 ILE A O 1
ATOM 698 N N . ARG A 1 85 ? 5.398 -5.294 5.217 1.00 90.56 85 ARG A N 1
ATOM 699 C CA . ARG A 1 85 ? 4.687 -5.297 6.501 1.00 90.56 85 ARG A CA 1
ATOM 700 C C . ARG A 1 85 ? 4.685 -3.937 7.174 1.00 90.56 85 ARG A C 1
ATOM 702 O O . ARG A 1 85 ? 5.452 -3.046 6.813 1.00 90.56 85 ARG A O 1
ATOM 709 N N . PHE A 1 86 ? 3.800 -3.781 8.148 1.00 92.62 86 PHE A N 1
ATOM 710 C CA . PHE A 1 86 ? 3.764 -2.578 8.964 1.00 92.62 86 PHE A CA 1
ATOM 711 C C . PHE A 1 86 ? 4.965 -2.536 9.916 1.00 92.62 86 PHE A C 1
ATOM 713 O O . PHE A 1 86 ? 5.341 -3.564 10.494 1.00 92.62 86 PHE A O 1
ATOM 720 N N . SER A 1 87 ? 5.580 -1.362 10.062 1.00 92.31 87 SER A N 1
ATOM 721 C CA . SER A 1 87 ? 6.534 -1.111 11.146 1.00 92.31 87 SER A CA 1
ATOM 722 C C . SER A 1 87 ? 5.803 -1.016 12.488 1.00 92.31 87 SER A C 1
ATOM 724 O O . SER A 1 87 ? 4.580 -0.890 12.537 1.00 92.31 87 SER A O 1
ATOM 726 N N . GLU A 1 88 ? 6.531 -1.086 13.599 1.00 91.31 88 GLU A N 1
ATOM 727 C CA . GLU A 1 88 ? 5.902 -0.978 14.921 1.00 91.31 88 GLU A CA 1
ATOM 728 C C . GLU A 1 88 ? 5.286 0.407 15.145 1.00 91.31 88 GLU A C 1
ATOM 730 O O . GLU A 1 88 ? 4.228 0.525 15.760 1.00 91.31 88 GLU A O 1
ATOM 735 N N . GLU A 1 89 ? 5.910 1.444 14.592 1.00 92.75 89 GLU A N 1
ATOM 736 C CA . GLU A 1 89 ? 5.436 2.826 14.603 1.00 92.75 89 GLU A CA 1
ATOM 737 C C . GLU A 1 89 ? 4.179 2.988 13.747 1.00 92.75 89 GLU A C 1
ATOM 739 O O . GLU A 1 89 ? 3.211 3.601 14.195 1.00 92.75 89 GLU A O 1
ATOM 744 N N . GLU A 1 90 ? 4.154 2.396 12.547 1.00 93.56 90 GLU A N 1
ATOM 745 C CA . GLU A 1 90 ? 2.955 2.375 11.703 1.00 93.56 90 GLU A CA 1
ATOM 746 C C . GLU A 1 90 ? 1.797 1.693 12.437 1.00 93.56 90 GLU A C 1
ATOM 748 O O . GLU A 1 90 ? 0.694 2.231 12.462 1.00 93.56 90 GLU A O 1
ATOM 753 N N . ILE A 1 91 ? 2.043 0.557 13.100 1.00 92.94 91 ILE A N 1
ATOM 754 C CA . ILE A 1 91 ? 0.991 -0.156 13.837 1.00 92.94 91 ILE A CA 1
ATOM 755 C C . ILE A 1 91 ? 0.420 0.723 14.952 1.00 92.94 91 ILE A C 1
ATOM 757 O O . ILE A 1 91 ? -0.795 0.881 15.060 1.00 92.94 91 ILE A O 1
ATOM 761 N N . LYS A 1 92 ? 1.307 1.342 15.738 1.00 91.00 92 LYS A N 1
ATOM 762 C CA . LYS A 1 92 ? 0.948 2.246 16.837 1.00 91.00 92 LYS A CA 1
ATOM 763 C C . LYS A 1 92 ? 0.284 3.539 16.388 1.00 91.00 92 LYS A C 1
ATOM 765 O O . LYS A 1 92 ? -0.253 4.218 17.244 1.00 91.00 92 LYS A O 1
ATOM 770 N N . THR A 1 93 ? 0.356 3.908 15.112 1.00 92.44 93 THR A N 1
ATOM 771 C CA . THR A 1 93 ? -0.221 5.164 14.605 1.00 92.44 93 THR A CA 1
ATOM 772 C C . THR A 1 93 ? -1.525 4.909 13.856 1.00 92.44 93 THR A C 1
ATOM 774 O O . THR A 1 93 ? -2.495 5.638 14.025 1.00 92.44 93 THR A O 1
ATOM 777 N N . ILE A 1 94 ? -1.564 3.851 13.045 1.00 93.00 94 ILE A N 1
ATOM 778 C CA . ILE A 1 94 ? -2.687 3.532 12.158 1.00 93.00 94 ILE A CA 1
ATOM 779 C C . ILE A 1 94 ? -3.799 2.801 12.917 1.00 93.00 94 ILE A C 1
ATOM 781 O O . ILE A 1 94 ? -4.971 3.072 12.682 1.00 93.00 94 ILE A O 1
ATOM 785 N N . PHE A 1 95 ? -3.444 1.891 13.832 1.00 91.12 95 PHE A N 1
ATOM 786 C CA . PHE A 1 95 ? -4.389 0.985 14.499 1.00 91.12 95 PHE A CA 1
ATOM 787 C C . PHE A 1 95 ? -4.596 1.329 15.985 1.00 91.12 95 PHE A C 1
ATOM 789 O O . PHE A 1 95 ? -4.833 0.443 16.800 1.00 91.12 95 PHE A O 1
ATOM 796 N N . VAL A 1 96 ? -4.484 2.613 16.352 1.00 86.88 96 VAL A N 1
ATOM 797 C CA . VAL A 1 96 ? -4.678 3.097 17.739 1.00 86.88 96 VAL A CA 1
ATOM 798 C C . VAL A 1 96 ? -6.094 2.835 18.234 1.00 86.88 96 VAL A C 1
ATOM 800 O O . VAL A 1 96 ? -6.310 2.432 19.373 1.00 86.88 96 VAL A O 1
ATOM 803 N N . GLU A 1 97 ? -7.064 3.120 17.374 1.00 87.75 97 GLU A N 1
ATOM 804 C CA . GLU A 1 97 ? -8.477 3.079 17.714 1.00 87.75 97 GLU A CA 1
ATOM 805 C C . GLU A 1 97 ? -9.118 1.797 17.173 1.00 87.75 97 GLU A C 1
ATOM 807 O O . GLU A 1 97 ? -8.823 1.401 16.038 1.00 87.75 97 GLU A O 1
ATOM 812 N N . PRO A 1 98 ? -10.049 1.177 17.914 1.00 86.75 98 PRO A N 1
ATOM 813 C CA . PRO A 1 98 ? -10.829 0.065 17.388 1.00 86.75 98 PRO A CA 1
ATOM 814 C C . PRO A 1 98 ? -11.668 0.513 16.180 1.00 86.75 98 PRO A C 1
ATOM 816 O O . PRO A 1 98 ? -12.064 1.677 16.067 1.00 86.75 98 PRO A O 1
ATOM 819 N N . GLY A 1 99 ? -11.930 -0.410 15.257 1.00 88.75 99 GLY A N 1
ATOM 820 C CA . GLY A 1 99 ? -12.724 -0.140 14.059 1.00 88.75 99 GLY A CA 1
ATOM 821 C C . GLY A 1 99 ? -12.493 -1.165 12.957 1.00 88.75 99 GLY A C 1
ATOM 822 O O . GLY A 1 99 ? -11.627 -2.033 13.063 1.00 88.75 99 GLY A O 1
ATOM 823 N N . LYS A 1 100 ? -13.268 -1.061 11.876 1.00 92.50 100 LYS A N 1
ATOM 824 C CA . LYS A 1 100 ? -13.100 -1.911 10.694 1.00 92.50 100 LYS A CA 1
ATOM 825 C C . LYS A 1 100 ? -12.025 -1.327 9.794 1.00 92.50 100 LYS A C 1
ATOM 827 O O . LYS A 1 100 ? -12.231 -0.287 9.164 1.00 92.50 100 LYS A O 1
ATOM 832 N N . TYR A 1 101 ? -10.902 -2.025 9.702 1.00 95.00 101 TYR A N 1
ATOM 833 C CA . TYR A 1 101 ? -9.822 -1.682 8.792 1.00 95.00 101 TYR A CA 1
ATOM 834 C C . TYR A 1 101 ? -9.822 -2.607 7.577 1.00 95.00 101 TYR A C 1
ATOM 836 O O . TYR A 1 101 ? -10.104 -3.802 7.672 1.00 95.00 101 TYR A O 1
ATOM 844 N N . LYS A 1 102 ? -9.451 -2.056 6.427 1.00 95.69 102 LYS A N 1
ATOM 845 C CA . LYS A 1 102 ? -9.229 -2.796 5.187 1.00 95.69 102 LYS A CA 1
ATOM 846 C C . LYS A 1 102 ? -7.880 -2.393 4.620 1.00 95.69 102 LYS A C 1
ATOM 848 O O . LYS A 1 102 ? -7.643 -1.222 4.334 1.00 95.69 102 LYS A O 1
ATOM 853 N N . VAL A 1 103 ? -6.986 -3.362 4.485 1.00 95.62 103 VAL A N 1
ATOM 854 C CA . VAL A 1 103 ? -5.656 -3.174 3.911 1.00 95.62 103 VAL A CA 1
ATOM 855 C C . VAL A 1 103 ? -5.657 -3.747 2.505 1.00 95.62 103 VAL A C 1
ATOM 857 O O . VAL A 1 103 ? -6.013 -4.907 2.301 1.00 95.62 103 VAL A O 1
ATOM 860 N N . LEU A 1 104 ? -5.243 -2.934 1.541 1.00 96.06 104 LEU A N 1
ATOM 861 C CA . LEU A 1 104 ? -5.126 -3.318 0.142 1.00 96.06 104 LEU A CA 1
ATOM 862 C C . LEU A 1 104 ? -3.678 -3.168 -0.299 1.00 96.06 104 LEU A C 1
ATOM 864 O O . LEU A 1 104 ? -3.045 -2.149 -0.024 1.00 96.06 104 LEU A O 1
ATOM 868 N N . VAL A 1 105 ? -3.157 -4.181 -0.982 1.00 94.88 105 VAL A N 1
ATOM 869 C CA . VAL A 1 105 ? -1.842 -4.128 -1.618 1.00 94.88 105 VAL A CA 1
ATOM 870 C C . VAL A 1 105 ? -2.028 -4.260 -3.115 1.00 94.88 105 VAL A C 1
ATOM 872 O O . VAL A 1 105 ? -2.693 -5.181 -3.577 1.00 94.88 105 VAL A O 1
ATOM 875 N N . TYR A 1 106 ? -1.405 -3.354 -3.850 1.00 94.12 106 TYR A N 1
ATOM 876 C CA . TYR A 1 106 ? -1.480 -3.229 -5.293 1.00 94.12 106 TYR A CA 1
ATOM 877 C C . TYR A 1 106 ? -0.089 -3.327 -5.906 1.00 94.12 106 TYR A C 1
ATOM 879 O O . TYR A 1 106 ? 0.871 -2.830 -5.321 1.00 94.12 106 TYR A O 1
ATOM 887 N N . LEU A 1 107 ? 0.017 -3.917 -7.093 1.00 91.81 107 LEU A N 1
ATOM 888 C CA . LEU A 1 107 ? 1.269 -4.093 -7.823 1.00 91.81 107 LEU A CA 1
ATOM 889 C C . LEU A 1 107 ? 1.130 -3.577 -9.257 1.00 91.81 107 LEU A C 1
ATOM 891 O O . LEU A 1 107 ? 0.083 -3.719 -9.879 1.00 91.81 107 LEU A O 1
ATOM 895 N N . LYS A 1 108 ? 2.200 -2.999 -9.799 1.00 90.56 108 LYS A N 1
ATOM 896 C CA . LYS A 1 108 ? 2.288 -2.610 -11.207 1.00 90.56 108 LYS A CA 1
ATOM 897 C C . LYS A 1 108 ? 3.679 -2.898 -11.740 1.00 90.56 108 LYS A C 1
ATOM 899 O O . LYS A 1 108 ? 4.656 -2.454 -11.145 1.00 90.56 108 LYS A O 1
ATOM 904 N N . GLU A 1 109 ? 3.781 -3.598 -12.865 1.00 87.81 109 GLU A N 1
ATOM 905 C CA . GLU A 1 109 ? 5.050 -3.724 -13.590 1.00 87.81 109 GLU A CA 1
ATOM 906 C C . GLU A 1 109 ? 5.422 -2.357 -14.189 1.00 87.81 109 GLU A C 1
ATOM 908 O O . GLU A 1 109 ? 4.612 -1.717 -14.862 1.00 87.81 109 GLU A O 1
ATOM 913 N N . ILE A 1 110 ? 6.629 -1.877 -13.890 1.00 85.81 110 ILE A N 1
ATOM 914 C CA . ILE A 1 110 ? 7.135 -0.564 -14.328 1.00 85.81 110 ILE A CA 1
ATOM 915 C C . ILE A 1 110 ? 8.265 -0.682 -15.352 1.00 85.81 110 ILE A C 1
ATOM 917 O O . ILE A 1 110 ? 8.617 0.313 -15.980 1.00 85.81 110 ILE A O 1
ATOM 921 N N . GLY A 1 111 ? 8.801 -1.886 -15.558 1.00 81.88 111 GLY A N 1
ATOM 922 C CA . GLY A 1 111 ? 9.809 -2.151 -16.574 1.00 81.88 111 GLY A CA 1
ATOM 923 C C . GLY A 1 111 ? 10.541 -3.465 -16.343 1.00 81.88 111 GLY A C 1
ATOM 924 O O . GLY A 1 111 ? 10.215 -4.234 -15.442 1.00 81.88 111 GLY A O 1
ATOM 925 N N . ALA A 1 112 ? 11.570 -3.704 -17.148 1.00 78.94 112 ALA A N 1
ATOM 926 C CA . ALA A 1 112 ? 12.480 -4.823 -16.978 1.00 78.94 112 ALA A CA 1
ATOM 927 C C . ALA A 1 112 ? 13.892 -4.423 -17.419 1.00 78.94 112 ALA A C 1
ATOM 929 O O . ALA A 1 112 ? 14.056 -3.604 -18.323 1.00 78.94 112 ALA A O 1
ATOM 930 N N . SER A 1 113 ? 14.907 -5.010 -16.794 1.00 74.81 113 SER A N 1
ATOM 931 C CA . SER A 1 113 ? 16.309 -4.868 -17.177 1.00 74.81 113 SER A CA 1
ATOM 932 C C . SER A 1 113 ? 16.935 -6.233 -17.439 1.00 74.81 113 SER A C 1
ATOM 934 O O . SER A 1 113 ? 16.548 -7.243 -16.851 1.00 74.81 113 SER A O 1
ATOM 936 N N . ALA A 1 114 ? 17.895 -6.277 -18.359 1.00 67.62 114 ALA A N 1
ATOM 937 C CA . ALA A 1 114 ? 18.759 -7.436 -18.515 1.00 67.62 114 ALA A CA 1
ATOM 938 C C . ALA A 1 114 ? 19.894 -7.329 -17.493 1.00 67.62 114 ALA A C 1
ATOM 940 O O . ALA A 1 114 ? 20.571 -6.303 -17.428 1.00 67.62 114 ALA A O 1
ATOM 941 N N . ALA A 1 115 ? 20.087 -8.379 -16.704 1.00 62.06 115 ALA A N 1
ATOM 942 C CA . ALA A 1 115 ? 21.225 -8.522 -15.817 1.00 62.06 115 ALA A CA 1
ATOM 943 C C . ALA A 1 115 ? 22.084 -9.694 -16.297 1.00 62.06 115 ALA A C 1
ATOM 945 O O . ALA A 1 115 ? 21.570 -10.749 -16.682 1.00 62.06 115 ALA A O 1
ATOM 946 N N . THR A 1 116 ? 23.396 -9.486 -16.275 1.00 56.47 116 THR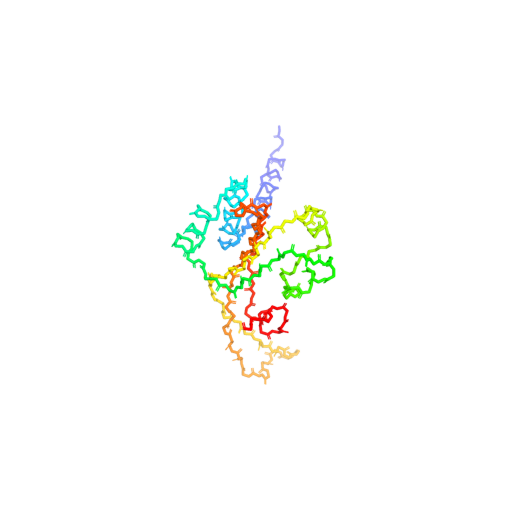 A N 1
ATOM 947 C CA . THR A 1 116 ? 24.395 -10.483 -16.656 1.00 56.47 116 THR A CA 1
ATOM 948 C C . THR A 1 116 ? 25.293 -10.704 -15.449 1.00 56.47 116 THR A C 1
ATOM 950 O O . THR A 1 116 ? 25.984 -9.782 -15.018 1.00 56.47 116 THR A O 1
ATOM 953 N N . THR A 1 117 ? 25.278 -11.901 -14.870 1.00 55.31 117 THR A N 1
ATOM 954 C CA . THR A 1 117 ? 26.297 -12.315 -13.899 1.00 55.31 117 THR A CA 1
ATOM 955 C C . THR A 1 117 ? 27.432 -12.983 -14.661 1.00 55.31 117 THR A C 1
ATOM 957 O O . THR A 1 117 ? 27.289 -14.113 -15.121 1.00 55.31 117 THR A O 1
ATOM 960 N N . GLY A 1 118 ? 28.549 -12.272 -14.800 1.00 48.75 118 GLY A N 1
ATOM 961 C CA . GLY A 1 118 ? 29.819 -12.844 -15.235 1.00 48.75 118 GLY A CA 1
ATOM 962 C C . GLY A 1 118 ? 30.796 -12.851 -14.063 1.00 48.75 118 GLY A C 1
ATOM 963 O O . GLY A 1 118 ? 31.037 -11.805 -13.462 1.00 48.75 118 GLY A O 1
ATOM 964 N N . GLU A 1 119 ? 31.360 -14.010 -13.720 1.00 44.38 119 GLU A N 1
ATOM 965 C CA . GLU A 1 119 ? 32.571 -14.056 -12.896 1.00 44.38 119 GLU A CA 1
ATOM 966 C C . GLU A 1 119 ? 33.770 -13.739 -13.795 1.00 44.38 119 GLU A C 1
ATOM 968 O O . GLU A 1 119 ? 34.102 -14.493 -14.715 1.00 44.38 119 GLU A O 1
ATOM 973 N N . ILE A 1 120 ? 34.418 -12.601 -13.540 1.00 48.81 120 ILE A N 1
ATOM 974 C CA . ILE A 1 120 ? 35.710 -12.275 -14.141 1.00 48.81 120 ILE A CA 1
ATOM 975 C C . ILE A 1 120 ? 36.762 -12.925 -13.247 1.00 48.81 120 ILE A C 1
ATOM 977 O O . ILE A 1 120 ? 36.948 -12.513 -12.105 1.00 48.81 120 ILE A O 1
ATOM 981 N N . THR A 1 121 ? 37.426 -13.965 -13.747 1.00 50.25 121 THR A N 1
ATOM 982 C CA . THR A 1 121 ? 38.607 -14.508 -13.064 1.00 50.25 121 THR A CA 1
ATOM 983 C C . THR A 1 121 ? 39.756 -13.497 -13.139 1.00 50.25 121 THR A C 1
ATOM 985 O O . THR A 1 121 ? 39.816 -12.709 -14.085 1.00 50.25 121 THR A O 1
ATOM 988 N N . ASP A 1 122 ? 40.703 -13.541 -12.196 1.00 46.84 122 ASP A N 1
ATOM 989 C CA . ASP A 1 122 ? 41.859 -12.619 -12.107 1.00 46.84 122 ASP A CA 1
ATOM 990 C C . ASP A 1 122 ? 42.755 -12.571 -13.371 1.00 46.84 122 ASP A C 1
ATOM 992 O O . ASP A 1 122 ? 43.665 -11.750 -13.467 1.00 46.84 122 ASP A O 1
ATOM 996 N N . LEU A 1 123 ? 42.499 -13.428 -14.366 1.00 51.34 123 LEU A N 1
ATOM 997 C CA . LEU A 1 123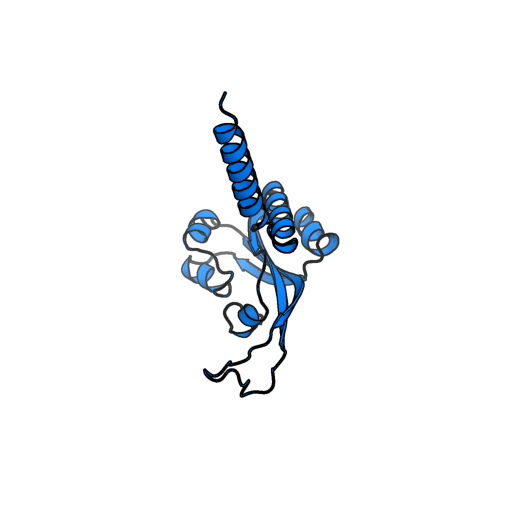 ? 43.182 -13.474 -15.663 1.00 51.34 123 LEU A CA 1
ATOM 998 C C . LEU A 1 123 ? 42.378 -12.841 -16.818 1.00 51.34 123 LEU A C 1
ATOM 1000 O O . LEU A 1 123 ? 42.790 -12.943 -17.972 1.00 51.34 123 LEU A O 1
ATOM 1004 N N . GLY A 1 124 ? 41.232 -12.207 -16.547 1.00 48.41 124 GLY A N 1
ATOM 1005 C CA . GLY A 1 124 ? 40.409 -11.544 -17.569 1.00 48.41 124 GLY A CA 1
ATOM 1006 C C . GLY A 1 124 ? 39.686 -12.497 -18.530 1.00 48.41 124 GLY A C 1
ATOM 1007 O O . GLY A 1 124 ? 39.154 -12.059 -19.547 1.00 48.41 124 GLY A O 1
ATOM 1008 N N . LEU A 1 125 ? 39.653 -13.796 -18.220 1.00 44.38 125 LEU A N 1
ATOM 1009 C CA . LEU A 1 125 ? 38.920 -14.809 -18.978 1.00 44.38 125 LEU A CA 1
ATOM 1010 C C . LEU A 1 125 ? 37.580 -15.087 -18.281 1.00 44.38 125 LEU A C 1
ATOM 1012 O O . LEU A 1 125 ? 37.554 -15.477 -17.110 1.00 44.38 125 LEU A O 1
ATOM 1016 N N . SER A 1 126 ? 36.466 -14.884 -18.996 1.00 47.06 126 SER A N 1
ATOM 1017 C CA . SER A 1 126 ? 35.128 -15.248 -18.515 1.00 47.06 126 SER A CA 1
ATOM 1018 C C . SER A 1 126 ? 35.021 -16.775 -18.450 1.00 47.06 126 SER A C 1
ATOM 1020 O O . SER A 1 126 ? 35.035 -17.444 -19.486 1.00 47.06 126 SER A O 1
ATOM 1022 N N . ALA A 1 127 ? 34.946 -17.343 -17.248 1.00 45.50 127 ALA A N 1
ATOM 1023 C CA . ALA A 1 127 ? 34.940 -18.796 -17.060 1.00 45.50 127 ALA A CA 1
ATOM 1024 C C . ALA A 1 127 ? 33.558 -19.442 -17.289 1.00 45.50 127 ALA A C 1
ATOM 1026 O O . ALA A 1 127 ? 33.451 -20.664 -17.382 1.00 45.50 127 ALA A O 1
ATOM 1027 N N . THR A 1 128 ? 32.496 -18.648 -17.420 1.00 47.34 128 THR A N 1
ATOM 1028 C CA . THR A 1 128 ? 31.120 -19.138 -17.537 1.00 47.34 128 THR A CA 1
ATOM 1029 C C . THR A 1 128 ? 30.346 -18.386 -18.613 1.00 47.34 128 THR A C 1
ATOM 1031 O O . THR A 1 128 ? 30.525 -17.193 -18.830 1.00 47.34 128 THR A O 1
ATOM 1034 N N . LYS A 1 129 ? 29.493 -19.127 -19.329 1.00 45.50 129 LYS A N 1
ATOM 1035 C CA . LYS A 1 129 ? 28.575 -18.604 -20.343 1.00 45.50 129 LYS A CA 1
ATOM 1036 C C . LYS A 1 129 ? 27.663 -17.578 -19.668 1.00 45.50 129 LYS A C 1
ATOM 1038 O O . LYS A 1 129 ? 26.861 -17.973 -18.820 1.00 45.50 129 LYS A O 1
ATOM 1043 N N . ASP A 1 130 ? 27.808 -16.305 -20.033 1.00 46.44 130 ASP A N 1
ATOM 1044 C CA . ASP A 1 130 ? 26.972 -15.201 -19.556 1.00 46.44 130 ASP A CA 1
ATOM 1045 C C . ASP A 1 130 ? 25.504 -15.633 -19.548 1.00 46.44 130 ASP A C 1
ATOM 1047 O O . ASP A 1 130 ? 24.878 -15.840 -20.592 1.00 46.44 130 ASP A O 1
ATOM 1051 N N . THR A 1 131 ? 24.958 -15.844 -18.353 1.00 48.91 131 THR A N 1
ATOM 1052 C CA . THR A 1 131 ? 23.551 -16.200 -18.210 1.00 48.91 131 THR A CA 1
ATOM 1053 C C . THR A 1 131 ? 22.795 -14.889 -18.105 1.00 48.91 131 THR A C 1
ATOM 1055 O O . THR A 1 131 ? 22.716 -14.291 -17.037 1.00 48.91 131 THR A O 1
ATOM 1058 N N . ALA A 1 132 ? 22.298 -14.401 -19.239 1.00 55.72 132 ALA A N 1
ATOM 1059 C CA . ALA A 1 132 ? 21.436 -13.230 -19.264 1.00 55.72 132 ALA A CA 1
ATOM 1060 C C . ALA A 1 132 ? 20.084 -13.596 -18.638 1.00 55.72 132 ALA A C 1
ATOM 1062 O O . ALA A 1 132 ? 19.371 -14.460 -19.152 1.00 55.72 132 ALA A O 1
ATOM 1063 N N . TYR A 1 133 ? 19.722 -12.939 -17.539 1.00 62.69 133 TYR A N 1
ATOM 1064 C CA . TYR A 1 133 ? 18.391 -13.049 -16.950 1.00 62.69 133 TYR A CA 1
ATOM 1065 C C . TYR A 1 133 ? 17.687 -11.695 -16.970 1.00 62.69 133 TYR A C 1
ATOM 1067 O O . TYR A 1 133 ? 18.294 -10.636 -16.815 1.00 62.69 133 TYR A O 1
ATOM 1075 N N . THR A 1 134 ? 16.376 -11.724 -17.198 1.00 68.50 134 THR A N 1
ATOM 1076 C CA . THR A 1 134 ? 15.540 -10.524 -17.186 1.00 68.50 134 THR A CA 1
ATOM 1077 C C . THR A 1 134 ? 15.031 -10.284 -15.771 1.00 68.50 134 THR A C 1
ATOM 1079 O O . THR A 1 134 ? 14.249 -11.077 -15.245 1.00 68.50 134 THR A O 1
ATOM 1082 N N . VAL A 1 135 ? 15.453 -9.182 -15.159 1.00 77.81 135 VAL A N 1
ATOM 1083 C CA . VAL A 1 135 ? 14.914 -8.699 -13.887 1.00 77.81 135 VAL A CA 1
ATOM 1084 C C . VAL A 1 135 ? 13.731 -7.798 -14.195 1.00 77.81 135 VAL A C 1
ATOM 1086 O O . VAL A 1 135 ? 13.886 -6.770 -14.849 1.00 77.81 135 VAL A O 1
ATOM 1089 N N . ARG A 1 136 ? 12.539 -8.171 -13.731 1.00 81.19 136 ARG A N 1
ATOM 1090 C CA . ARG A 1 136 ? 11.359 -7.303 -13.836 1.00 81.19 136 ARG A CA 1
ATOM 1091 C C . ARG A 1 136 ? 11.313 -6.352 -12.649 1.00 81.19 136 ARG A C 1
ATOM 1093 O O . ARG A 1 136 ? 11.645 -6.739 -11.529 1.00 81.19 136 ARG A O 1
ATOM 1100 N N . HIS A 1 137 ? 10.887 -5.125 -12.902 1.00 85.06 137 HIS A N 1
ATOM 1101 C CA . HIS A 1 137 ? 10.735 -4.074 -11.910 1.00 85.06 137 HIS A CA 1
ATOM 1102 C C . HIS A 1 137 ? 9.258 -3.795 -11.693 1.00 85.06 137 HIS A C 1
ATOM 1104 O O . HIS A 1 137 ? 8.490 -3.628 -12.643 1.00 85.06 137 HIS A O 1
ATOM 1110 N N . TYR A 1 138 ? 8.874 -3.692 -10.429 1.00 87.38 138 TYR A N 1
ATOM 1111 C CA . TYR A 1 138 ? 7.508 -3.431 -10.013 1.00 87.38 138 TYR A CA 1
ATOM 1112 C C . TYR A 1 138 ? 7.441 -2.224 -9.084 1.00 87.38 138 TYR A C 1
ATOM 1114 O O . TYR A 1 138 ? 8.354 -1.976 -8.302 1.00 87.38 138 TYR A O 1
ATOM 1122 N N . SER A 1 139 ? 6.331 -1.498 -9.125 1.00 91.06 139 SER A N 1
ATOM 1123 C CA . SER A 1 139 ? 5.930 -0.570 -8.073 1.00 91.06 139 SER A CA 1
ATOM 1124 C C . SER A 1 139 ? 4.803 -1.194 -7.260 1.00 91.06 139 SER A C 1
ATOM 1126 O O . SER A 1 139 ? 3.959 -1.908 -7.805 1.00 91.06 139 SER A O 1
ATOM 1128 N N . LEU A 1 140 ? 4.794 -0.933 -5.955 1.00 93.31 140 LEU A N 1
ATOM 1129 C CA . LE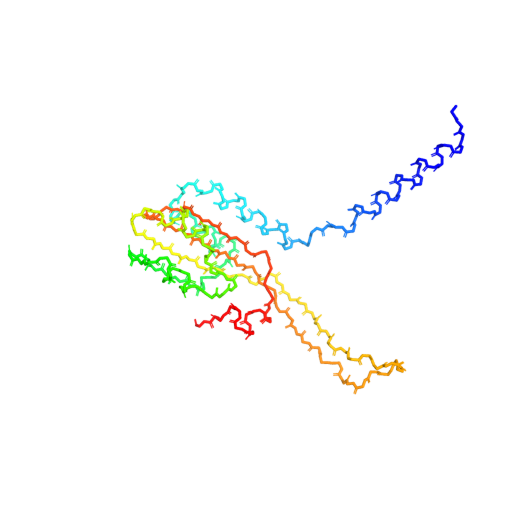U A 1 140 ? 3.800 -1.470 -5.033 1.00 93.31 140 LEU A CA 1
ATOM 1130 C C . LEU A 1 140 ? 3.172 -0.341 -4.225 1.00 93.31 140 LEU A C 1
ATOM 1132 O O . LEU A 1 140 ? 3.862 0.583 -3.798 1.00 93.31 140 LEU A O 1
ATOM 1136 N N . ILE A 1 141 ? 1.866 -0.428 -4.004 1.00 95.75 141 ILE A N 1
ATOM 1137 C CA . ILE A 1 141 ? 1.116 0.510 -3.171 1.00 95.75 141 ILE A CA 1
ATOM 1138 C C . ILE A 1 141 ? 0.418 -0.286 -2.075 1.00 95.75 141 ILE A C 1
ATOM 1140 O O . ILE A 1 141 ? -0.223 -1.295 -2.349 1.00 95.75 141 ILE A O 1
ATOM 1144 N N . ARG A 1 142 ? 0.521 0.178 -0.830 1.00 96.50 142 ARG A N 1
ATOM 1145 C CA . ARG A 1 142 ? -0.284 -0.310 0.292 1.00 96.50 142 ARG A CA 1
ATOM 1146 C C . ARG A 1 142 ? -1.218 0.797 0.741 1.00 96.50 142 ARG A C 1
ATOM 1148 O O . ARG A 1 142 ? -0.750 1.868 1.120 1.00 96.50 142 ARG A O 1
ATOM 1155 N N . LEU A 1 143 ? -2.512 0.518 0.743 1.00 97.62 143 LEU A N 1
ATOM 1156 C CA . LEU A 1 143 ? -3.556 1.416 1.220 1.00 97.62 143 LEU A CA 1
ATOM 1157 C C . LEU A 1 143 ? -4.185 0.835 2.479 1.00 97.62 143 LEU A C 1
ATOM 1159 O O . LEU A 1 143 ? -4.380 -0.377 2.574 1.00 97.62 143 LEU A O 1
ATOM 1163 N N . VAL A 1 144 ? -4.510 1.700 3.432 1.00 96.94 144 VAL A N 1
ATOM 1164 C CA . VAL A 1 144 ? -5.270 1.338 4.625 1.00 96.94 144 VAL A CA 1
ATOM 1165 C C . VAL A 1 144 ? -6.497 2.220 4.700 1.00 96.94 144 VAL A C 1
ATOM 1167 O O . VAL A 1 144 ? -6.392 3.445 4.786 1.00 96.94 144 VAL A O 1
ATOM 1170 N N . PHE A 1 145 ? -7.652 1.575 4.695 1.00 97.12 145 PHE A N 1
ATOM 1171 C CA . PHE A 1 145 ? -8.936 2.201 4.927 1.00 97.12 145 PHE A CA 1
ATOM 1172 C C . PHE A 1 145 ? -9.407 1.880 6.340 1.00 97.12 145 PHE A C 1
ATOM 1174 O O . PHE A 1 145 ? -9.238 0.751 6.797 1.00 97.12 145 PHE A O 1
ATOM 1181 N N . LYS A 1 146 ? -10.019 2.853 7.010 1.00 95.25 146 LYS A N 1
ATOM 1182 C CA . LYS A 1 146 ? -10.764 2.666 8.256 1.00 95.25 146 LYS A CA 1
ATOM 1183 C C . LYS A 1 146 ? -12.168 3.202 8.043 1.00 95.25 146 LYS A C 1
ATOM 1185 O O . LYS A 1 146 ? -12.309 4.350 7.626 1.00 95.25 146 LYS A O 1
ATOM 1190 N N . GLU A 1 147 ? -13.178 2.372 8.297 1.00 94.44 147 GLU A N 1
ATOM 1191 C CA . GLU A 1 147 ? -14.586 2.714 8.030 1.00 94.44 147 GLU A CA 1
ATOM 1192 C C . GLU A 1 147 ? -14.757 3.332 6.622 1.00 94.44 147 GLU A C 1
ATOM 1194 O O . GLU A 1 147 ? -15.292 4.426 6.456 1.00 94.44 147 GLU A O 1
ATOM 1199 N N . GLU A 1 148 ? -14.203 2.648 5.612 1.00 94.94 148 GLU A N 1
ATOM 1200 C CA . GLU A 1 148 ? -14.255 3.004 4.179 1.00 94.94 148 GLU A CA 1
ATOM 1201 C C . GLU A 1 148 ? -13.519 4.291 3.760 1.00 94.94 148 GLU A C 1
ATOM 1203 O O . GLU A 1 148 ? -13.569 4.671 2.589 1.00 94.94 148 GLU A O 1
ATOM 1208 N N . LYS A 1 149 ? -12.778 4.944 4.663 1.00 96.94 149 LYS A N 1
ATOM 1209 C CA . LYS A 1 149 ? -11.965 6.134 4.353 1.00 96.94 149 LYS A CA 1
ATOM 1210 C C . LYS A 1 149 ? -10.480 5.825 4.366 1.00 96.94 149 LYS A C 1
ATOM 1212 O O . LYS A 1 149 ? -10.009 5.134 5.266 1.00 96.94 149 LYS A O 1
ATOM 1217 N N . LEU A 1 150 ? -9.739 6.356 3.398 1.00 97.44 150 LEU A N 1
ATOM 1218 C CA . LEU A 1 150 ? -8.289 6.206 3.336 1.00 97.44 150 LEU A CA 1
ATOM 1219 C C . LEU A 1 150 ? -7.647 6.949 4.512 1.00 97.44 150 LEU A C 1
ATOM 1221 O O . LEU A 1 150 ? -7.790 8.161 4.633 1.00 97.44 150 LEU A O 1
ATOM 1225 N N . ILE A 1 151 ? -6.922 6.228 5.363 1.00 96.31 151 ILE A N 1
ATOM 1226 C CA . ILE A 1 151 ? -6.231 6.807 6.528 1.00 96.31 151 ILE A CA 1
ATOM 1227 C C . ILE A 1 151 ? -4.712 6.711 6.434 1.00 96.31 151 ILE A C 1
ATOM 1229 O O . ILE A 1 151 ? -4.005 7.375 7.182 1.00 96.31 151 ILE A O 1
ATOM 1233 N N . HIS A 1 152 ? -4.202 5.847 5.556 1.00 96.75 152 HIS A N 1
ATOM 1234 C CA . HIS A 1 152 ? -2.773 5.690 5.357 1.00 96.75 152 HIS A CA 1
ATOM 1235 C C . HIS A 1 152 ? -2.481 5.101 3.980 1.00 96.75 152 HIS A C 1
ATOM 1237 O O . HIS A 1 152 ? -3.184 4.210 3.497 1.00 96.75 152 HIS A O 1
ATOM 1243 N N . SER A 1 153 ? -1.380 5.537 3.379 1.00 96.44 153 SER A N 1
ATOM 1244 C CA . SER A 1 153 ? -0.862 5.001 2.125 1.00 96.44 153 SER A CA 1
ATOM 1245 C C . SER A 1 153 ? 0.654 4.900 2.172 1.00 96.44 153 SER A C 1
ATOM 1247 O O . SER A 1 153 ? 1.310 5.744 2.773 1.00 96.44 153 SER A O 1
ATOM 1249 N N . ARG A 1 154 ? 1.220 3.902 1.497 1.00 95.62 154 ARG A N 1
ATOM 1250 C CA . ARG A 1 154 ? 2.665 3.781 1.297 1.00 95.62 154 ARG A CA 1
ATOM 1251 C C . ARG A 1 154 ? 2.963 3.305 -0.115 1.00 95.62 154 ARG A C 1
ATOM 1253 O O . ARG A 1 154 ? 2.291 2.397 -0.601 1.00 95.62 154 ARG A O 1
ATOM 1260 N N . VAL A 1 155 ? 3.969 3.904 -0.746 1.00 94.38 155 VAL A N 1
ATOM 1261 C CA . VAL A 1 155 ? 4.394 3.576 -2.110 1.00 94.38 155 VAL A CA 1
ATOM 1262 C C . VAL A 1 155 ? 5.832 3.080 -2.082 1.00 94.38 155 VAL A C 1
ATOM 1264 O O . VAL A 1 155 ? 6.710 3.706 -1.493 1.00 94.38 155 VAL A O 1
ATOM 1267 N N . TRP A 1 156 ? 6.079 1.952 -2.739 1.00 91.69 156 TRP A N 1
ATOM 1268 C CA . TRP A 1 156 ? 7.418 1.454 -3.014 1.00 91.69 156 TRP A CA 1
ATOM 1269 C C . TRP A 1 156 ? 7.738 1.761 -4.478 1.00 91.69 156 TRP A C 1
ATOM 1271 O O . TRP A 1 156 ? 7.041 1.270 -5.376 1.00 91.69 156 TRP A O 1
ATOM 1281 N N . PRO A 1 157 ? 8.761 2.593 -4.742 1.00 85.62 157 PRO A N 1
ATOM 1282 C CA . PRO A 1 157 ? 9.032 3.090 -6.085 1.00 85.62 157 PRO A CA 1
ATOM 1283 C C . PRO A 1 157 ? 9.553 2.007 -7.022 1.00 85.62 157 PRO A C 1
ATOM 1285 O O . PRO A 1 157 ? 9.283 2.061 -8.217 1.00 85.62 157 PRO A O 1
ATOM 1288 N N . ARG A 1 158 ? 10.291 1.035 -6.478 1.00 85.75 158 ARG A N 1
ATOM 1289 C CA . ARG A 1 158 ? 10.867 -0.068 -7.233 1.00 85.75 158 ARG A CA 1
ATOM 1290 C C . ARG A 1 158 ? 11.101 -1.273 -6.334 1.00 85.75 158 ARG A C 1
ATOM 1292 O O . ARG A 1 158 ? 11.699 -1.148 -5.267 1.00 85.75 158 ARG A O 1
ATOM 1299 N N . LEU A 1 159 ? 10.625 -2.416 -6.798 1.00 83.69 159 LEU A N 1
ATOM 1300 C CA . LEU A 1 159 ? 10.866 -3.747 -6.269 1.00 83.69 159 LEU A CA 1
ATOM 1301 C C . LEU A 1 159 ? 11.323 -4.625 -7.426 1.00 83.69 159 LEU A C 1
ATOM 1303 O O . LEU A 1 159 ? 10.704 -4.618 -8.492 1.00 83.69 159 LEU A O 1
ATOM 1307 N N . ASP A 1 160 ? 12.385 -5.384 -7.213 1.00 80.62 160 ASP A N 1
ATOM 1308 C CA . ASP A 1 160 ? 12.921 -6.273 -8.238 1.00 80.62 160 ASP A CA 1
ATOM 1309 C C . ASP A 1 160 ? 12.292 -7.667 -8.124 1.00 80.62 160 ASP A C 1
ATOM 1311 O O . ASP A 1 160 ? 11.941 -8.131 -7.035 1.00 80.62 160 ASP A O 1
ATOM 1315 N N . SER A 1 161 ? 12.166 -8.373 -9.249 1.00 72.38 161 SER A N 1
ATOM 1316 C CA . SER A 1 161 ? 11.595 -9.724 -9.288 1.00 72.38 161 SER A CA 1
ATOM 1317 C C . SER A 1 161 ? 12.338 -10.724 -8.396 1.00 72.38 161 SER A C 1
ATOM 1319 O O . SER A 1 161 ? 11.723 -11.670 -7.912 1.00 72.38 161 SER A O 1
ATOM 1321 N N . SER A 1 162 ? 13.626 -10.502 -8.117 1.00 68.00 162 SER A N 1
ATOM 1322 C CA . SER A 1 162 ? 14.392 -11.271 -7.127 1.00 68.00 162 SER A CA 1
ATOM 1323 C C . SER A 1 162 ? 13.852 -11.092 -5.706 1.00 68.00 162 SER A C 1
ATOM 1325 O O . SER A 1 162 ? 13.714 -12.069 -4.983 1.00 68.00 162 SER A O 1
ATOM 1327 N N . GLN A 1 163 ? 13.432 -9.886 -5.318 1.00 66.19 163 GLN A N 1
ATOM 1328 C CA . GLN A 1 163 ? 12.846 -9.620 -3.996 1.00 66.19 163 GLN A CA 1
ATOM 1329 C C . GLN A 1 163 ? 11.461 -10.269 -3.835 1.00 66.19 163 GLN A C 1
ATOM 1331 O O . GLN A 1 163 ? 11.064 -10.650 -2.728 1.00 66.19 163 GLN A O 1
ATOM 1336 N N . LEU A 1 164 ? 10.730 -10.433 -4.943 1.00 66.94 164 LEU A N 1
ATOM 1337 C CA . LEU A 1 164 ? 9.494 -11.216 -4.983 1.00 66.94 164 LEU A CA 1
ATOM 1338 C C . LEU A 1 164 ? 9.795 -12.731 -4.895 1.00 66.94 164 LEU A C 1
ATOM 1340 O O . LEU A 1 164 ? 9.169 -13.447 -4.115 1.00 66.94 164 LEU A O 1
ATOM 1344 N N . ALA A 1 165 ? 10.790 -13.219 -5.645 1.00 55.28 165 ALA A N 1
ATOM 1345 C CA . ALA A 1 165 ? 11.123 -14.643 -5.763 1.00 55.28 165 ALA A CA 1
ATOM 1346 C C . ALA A 1 165 ? 11.865 -15.232 -4.545 1.00 55.28 165 ALA A C 1
ATOM 1348 O O . ALA A 1 165 ? 11.573 -16.353 -4.133 1.00 55.28 165 ALA A O 1
ATOM 1349 N N . GLU A 1 166 ? 12.768 -14.479 -3.909 1.00 50.06 166 GLU A N 1
ATOM 1350 C CA . GLU A 1 166 ? 13.523 -14.890 -2.707 1.00 50.06 166 GLU A CA 1
ATOM 1351 C C . GLU A 1 166 ? 12.641 -14.996 -1.450 1.00 50.06 166 GLU A C 1
ATOM 1353 O O . GLU A 1 166 ? 13.082 -15.382 -0.368 1.00 50.06 166 GLU A O 1
ATOM 1358 N N . GLY A 1 167 ? 11.354 -14.672 -1.573 1.00 48.81 167 GLY A N 1
ATOM 1359 C CA . GLY A 1 167 ? 10.378 -14.809 -0.506 1.00 48.81 167 GLY A CA 1
ATOM 1360 C C . GLY A 1 167 ? 10.401 -13.691 0.535 1.00 48.81 167 GLY A C 1
ATOM 1361 O O . GLY A 1 167 ? 9.725 -13.809 1.559 1.00 48.81 167 GLY A O 1
ATOM 1362 N N . VAL A 1 168 ? 11.104 -12.587 0.261 1.00 57.81 168 VAL A N 1
ATOM 1363 C CA . VAL A 1 168 ? 10.962 -11.326 1.012 1.00 57.81 168 VAL A CA 1
ATOM 1364 C C . VAL A 1 168 ? 9.544 -10.768 0.832 1.00 57.81 168 VAL A C 1
ATOM 1366 O O . VAL A 1 168 ? 8.940 -10.265 1.788 1.00 57.81 168 VAL A O 1
ATOM 1369 N N . ILE A 1 169 ? 8.982 -10.946 -0.367 1.00 58.31 169 ILE A N 1
ATOM 1370 C CA . ILE A 1 169 ? 7.575 -10.716 -0.695 1.00 58.31 169 ILE A CA 1
ATOM 1371 C C . ILE A 1 169 ? 7.037 -11.970 -1.403 1.00 58.31 169 ILE A C 1
ATOM 1373 O O . ILE A 1 169 ? 6.998 -12.037 -2.625 1.00 58.31 169 ILE A O 1
ATOM 1377 N N . ARG A 1 170 ? 6.624 -12.995 -0.640 1.00 53.78 170 ARG A N 1
ATOM 1378 C CA . ARG A 1 170 ? 5.921 -14.151 -1.226 1.00 53.78 170 ARG A CA 1
ATOM 1379 C C . ARG A 1 170 ? 4.515 -13.738 -1.649 1.00 53.78 170 ARG A C 1
ATOM 1381 O O . ARG A 1 170 ? 3.651 -13.525 -0.798 1.00 53.78 170 ARG A O 1
ATOM 1388 N N . LEU A 1 171 ? 4.304 -13.647 -2.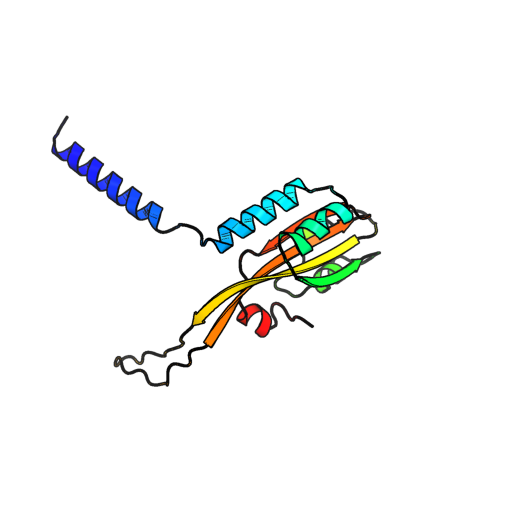956 1.00 49.91 171 LEU A N 1
ATOM 1389 C CA . LEU A 1 171 ? 2.978 -13.564 -3.557 1.00 49.91 171 LEU A CA 1
ATOM 1390 C C . LEU A 1 171 ? 2.405 -14.986 -3.533 1.00 49.91 171 LEU A C 1
ATOM 1392 O O . LEU A 1 171 ? 3.025 -15.903 -4.068 1.00 49.91 171 LEU A O 1
ATOM 1396 N N . LYS A 1 172 ? 1.317 -15.185 -2.791 1.00 45.41 172 LYS A N 1
ATOM 1397 C CA . LYS A 1 172 ? 0.617 -16.467 -2.670 1.00 45.41 172 LYS A CA 1
ATOM 1398 C C . LYS A 1 172 ? -0.677 -16.377 -3.449 1.00 45.41 172 LYS A C 1
ATOM 1400 O O . LYS A 1 172 ? -1.309 -15.307 -3.311 1.00 45.41 172 LYS A O 1
#

Secondary structure (DSSP, 8-state):
--HHHHHHHHHHHHHHHHHHHTT---HHHHHHHHHHHHHHHTTT-BHHHHHHIIIIIS-PEEEEEEEESS--HHHHHHHS-TTTPPPHHHHHHHSSS-S-EEEEEEEEEEEEEEEEE--B-TTS-B-S--EEEEEEEEEEEEEEEETTEEEEEEEEEEEEHHHHHTTTT---